Protein AF-A0A7X9KJF5-F1 (afdb_monomer_lite)

Secondary structure (DSSP, 8-state):
-----TT-S--PPPS-TTTS--TTSHHHHH-HHHHHHHHHHS-SEEEE-BTB-EEEE-SHHHHHHH-

Foldseek 3Di:
DDDPDPPPDPDPDDPDCQEANDCPHVVCVVCVPVSLVVCVVPPQWRFHPSSHTDTDGSDPVVVVVPD

Structure (mmCIF, N/CA/C/O backbone):
data_AF-A0A7X9KJF5-F1
#
_entry.id   AF-A0A7X9KJF5-F1
#
loop_
_atom_site.group_PDB
_atom_site.id
_atom_site.type_symbol
_atom_site.label_atom_id
_atom_site.label_alt_id
_atom_site.label_comp_id
_atom_site.label_asym_id
_atom_site.label_entity_id
_atom_site.label_seq_id
_atom_site.pdbx_PDB_ins_code
_atom_site.Cartn_x
_atom_site.Cartn_y
_atom_site.Cartn_z
_atom_site.occupancy
_atom_site.B_iso_or_equiv
_atom_site.auth_seq_id
_atom_site.auth_comp_id
_atom_site.auth_asym_id
_atom_site.auth_atom_id
_atom_site.pdbx_PDB_model_num
ATOM 1 N N . MET A 1 1 ? 30.688 19.960 -10.823 1.00 40.12 1 MET A N 1
ATOM 2 C CA . MET A 1 1 ? 29.344 20.073 -10.230 1.00 40.12 1 MET A CA 1
ATOM 3 C C . MET A 1 1 ? 28.584 18.840 -10.666 1.00 40.12 1 MET A C 1
ATOM 5 O O . MET A 1 1 ? 28.079 18.813 -11.775 1.00 40.12 1 MET A O 1
ATOM 9 N N . THR A 1 2 ? 28.657 17.767 -9.885 1.00 44.88 2 THR A N 1
ATOM 10 C CA . THR A 1 2 ? 27.978 16.515 -10.232 1.00 44.88 2 THR A CA 1
ATOM 11 C C . THR A 1 2 ? 26.593 16.594 -9.615 1.00 44.88 2 THR A C 1
ATOM 13 O O . THR A 1 2 ? 26.458 16.527 -8.393 1.00 44.88 2 THR A O 1
ATOM 16 N N . GLU A 1 3 ? 25.582 16.840 -10.441 1.00 49.25 3 GLU A N 1
ATOM 17 C CA . GLU A 1 3 ? 24.18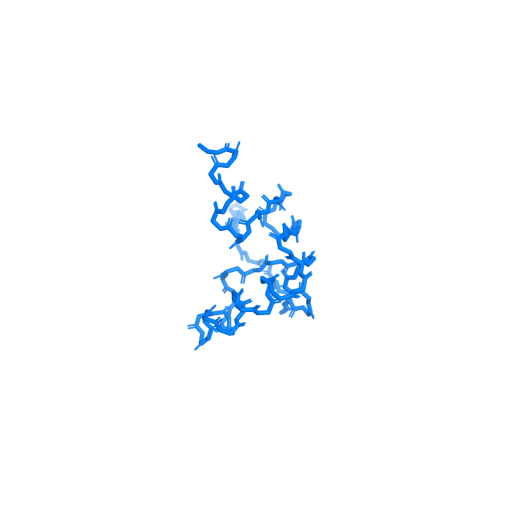9 16.769 -10.015 1.00 49.25 3 GLU A CA 1
ATOM 18 C C . GLU A 1 3 ? 23.897 15.328 -9.597 1.00 49.25 3 GLU A C 1
ATOM 20 O O . GLU A 1 3 ? 23.869 14.414 -10.417 1.00 49.25 3 GLU A O 1
ATOM 25 N N . ARG A 1 4 ? 23.716 15.102 -8.293 1.00 50.56 4 ARG A N 1
ATOM 26 C CA . ARG A 1 4 ? 23.071 13.880 -7.818 1.00 50.56 4 ARG A CA 1
ATOM 27 C C . ARG A 1 4 ? 21.588 14.018 -8.125 1.00 50.56 4 ARG A C 1
ATOM 29 O O . ARG A 1 4 ? 20.868 14.671 -7.374 1.00 50.56 4 ARG A O 1
ATOM 36 N N . THR A 1 5 ? 21.128 13.409 -9.210 1.00 53.88 5 THR A N 1
ATOM 37 C CA . THR A 1 5 ? 19.699 13.157 -9.398 1.00 53.88 5 THR A CA 1
ATOM 38 C C . THR A 1 5 ? 19.230 12.286 -8.231 1.00 53.88 5 THR A C 1
ATOM 40 O O . THR A 1 5 ? 19.830 11.250 -7.934 1.00 53.88 5 THR A O 1
ATOM 43 N N . ALA A 1 6 ? 18.195 12.720 -7.514 1.00 46.47 6 ALA A N 1
ATOM 44 C CA . ALA A 1 6 ? 17.557 11.910 -6.485 1.00 46.47 6 ALA A CA 1
ATOM 45 C C . ALA A 1 6 ? 16.948 10.663 -7.153 1.00 46.47 6 ALA A C 1
ATOM 47 O O . ALA A 1 6 ? 15.869 10.738 -7.728 1.00 46.47 6 ALA A O 1
ATOM 48 N N . GLY A 1 7 ? 17.668 9.538 -7.151 1.00 50.28 7 GLY A N 1
ATOM 49 C CA . GLY A 1 7 ? 17.179 8.304 -7.774 1.00 50.28 7 GLY A CA 1
ATOM 50 C C . GLY A 1 7 ? 18.201 7.188 -7.990 1.00 50.28 7 GLY A C 1
ATOM 51 O O . GLY A 1 7 ? 17.786 6.046 -8.122 1.00 50.28 7 GLY A O 1
ATOM 52 N N . ASP A 1 8 ? 19.506 7.468 -7.972 1.00 52.66 8 ASP A N 1
ATOM 53 C CA . ASP A 1 8 ? 20.527 6.488 -8.398 1.00 52.66 8 ASP A CA 1
ATOM 54 C C . ASP A 1 8 ? 21.115 5.619 -7.266 1.00 52.66 8 ASP A C 1
ATOM 56 O O . ASP A 1 8 ? 22.253 5.160 -7.328 1.00 52.66 8 ASP A O 1
ATOM 60 N N . PHE A 1 9 ? 20.364 5.397 -6.184 1.00 57.28 9 PHE A N 1
ATOM 61 C CA . PHE A 1 9 ? 20.743 4.354 -5.229 1.00 57.28 9 PHE A CA 1
ATOM 62 C C . PHE A 1 9 ? 20.090 3.040 -5.648 1.00 57.28 9 PHE A C 1
ATOM 64 O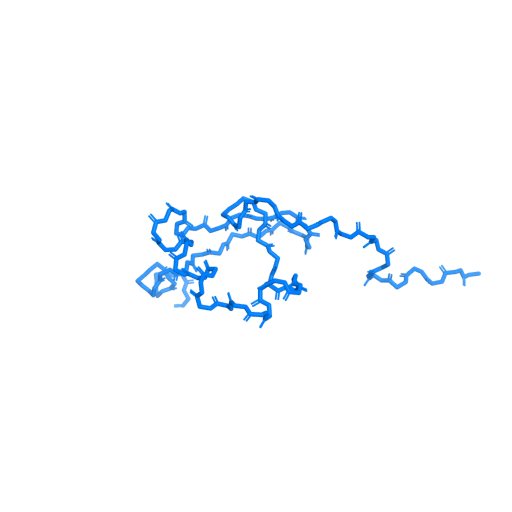 O . PHE A 1 9 ? 18.873 3.033 -5.844 1.00 57.28 9 PHE A O 1
ATOM 71 N N . PRO A 1 10 ? 20.835 1.925 -5.747 1.00 71.06 10 PRO A N 1
ATOM 72 C CA . PRO A 1 10 ? 20.227 0.617 -5.925 1.00 71.06 10 PRO A CA 1
ATOM 73 C C . PRO A 1 10 ? 19.424 0.287 -4.662 1.00 71.06 10 PRO A C 1
ATOM 75 O O . PRO A 1 10 ? 19.956 -0.139 -3.640 1.00 71.06 10 PRO A O 1
ATOM 78 N N . ILE A 1 11 ? 18.127 0.565 -4.725 1.00 77.94 11 ILE A N 1
ATOM 79 C CA . ILE A 1 11 ? 17.144 0.228 -3.705 1.00 77.94 11 ILE A CA 1
ATOM 80 C C . ILE A 1 11 ? 16.970 -1.295 -3.752 1.00 77.94 11 ILE A C 1
ATOM 82 O O . ILE A 1 11 ? 16.465 -1.832 -4.737 1.00 77.94 11 ILE A O 1
ATOM 86 N N . SER A 1 12 ? 17.420 -2.000 -2.711 1.00 88.56 12 SER A N 1
ATOM 87 C CA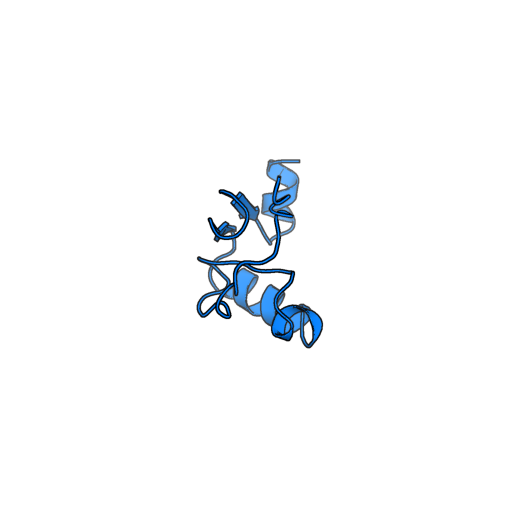 . SER A 1 12 ? 17.235 -3.453 -2.611 1.00 88.56 12 SER A CA 1
ATOM 88 C C . SER A 1 12 ? 15.748 -3.815 -2.650 1.00 88.56 12 SER A C 1
ATOM 90 O O . SER A 1 12 ? 14.953 -3.064 -2.076 1.00 88.56 12 SER A O 1
ATOM 92 N N . PRO A 1 13 ? 15.362 -4.956 -3.251 1.00 90.88 13 PRO A N 1
ATOM 93 C CA . PRO A 1 13 ? 13.970 -5.389 -3.269 1.00 90.88 13 PRO A CA 1
ATOM 94 C C . PRO A 1 13 ? 13.403 -5.474 -1.851 1.00 90.88 13 PRO A C 1
ATOM 96 O O . PRO A 1 13 ? 14.068 -5.983 -0.944 1.00 90.88 13 PRO A O 1
ATOM 99 N N . THR A 1 14 ? 12.169 -5.009 -1.661 1.00 92.88 14 THR A N 1
ATOM 100 C CA . THR A 1 14 ? 11.498 -5.158 -0.365 1.00 92.88 14 THR A CA 1
ATOM 101 C C . THR A 1 14 ? 11.290 -6.630 -0.004 1.00 92.88 14 THR A C 1
ATOM 103 O O . THR A 1 14 ? 11.039 -7.480 -0.864 1.00 92.88 14 THR A O 1
ATOM 106 N N . THR A 1 15 ? 11.428 -6.952 1.275 1.00 92.31 15 THR A N 1
ATOM 107 C CA . THR A 1 15 ? 11.220 -8.313 1.797 1.00 92.31 15 THR A CA 1
ATOM 108 C C . THR A 1 15 ? 9.992 -8.410 2.699 1.00 92.31 15 THR A C 1
ATOM 110 O O . THR A 1 15 ? 9.560 -9.517 3.000 1.00 92.31 15 THR A O 1
ATOM 113 N N . ASP A 1 16 ? 9.415 -7.268 3.082 1.00 93.81 16 ASP A N 1
ATOM 114 C CA . ASP A 1 16 ? 8.213 -7.142 3.905 1.00 93.81 16 ASP A CA 1
ATOM 115 C C . ASP A 1 16 ? 7.449 -5.903 3.419 1.00 93.81 16 ASP A C 1
ATOM 117 O O . ASP A 1 16 ? 7.834 -4.764 3.699 1.00 93.81 16 ASP A O 1
ATOM 121 N N . TRP A 1 17 ? 6.366 -6.118 2.672 1.00 94.81 17 TRP A N 1
ATOM 122 C CA . TRP A 1 17 ? 5.564 -5.026 2.122 1.00 94.81 17 TRP A CA 1
ATOM 123 C C . TRP A 1 17 ? 4.943 -4.143 3.212 1.00 94.81 17 TRP A C 1
ATOM 125 O O . TRP A 1 17 ? 4.728 -2.955 2.975 1.00 94.81 17 TRP A O 1
ATOM 135 N N . GLY A 1 18 ? 4.671 -4.693 4.401 1.00 95.88 18 GLY A N 1
ATOM 136 C CA . GLY A 1 18 ? 4.053 -3.974 5.516 1.00 95.88 18 GLY A CA 1
ATOM 137 C C . GLY A 1 18 ? 5.021 -3.073 6.283 1.00 95.88 18 GLY A C 1
ATOM 138 O O . GLY A 1 18 ? 4.586 -2.111 6.914 1.00 95.88 18 GLY A O 1
ATOM 139 N N . ARG A 1 19 ? 6.328 -3.351 6.232 1.00 94.75 19 ARG A N 1
ATOM 140 C CA . ARG A 1 19 ? 7.367 -2.566 6.934 1.00 94.75 19 ARG A CA 1
ATOM 141 C C . ARG A 1 19 ? 8.326 -1.817 6.020 1.00 94.75 19 ARG A C 1
ATOM 143 O O . ARG A 1 19 ? 9.140 -1.035 6.510 1.00 94.75 19 ARG A O 1
ATOM 150 N N . ASP A 1 20 ? 8.249 -2.069 4.720 1.00 94.69 20 ASP A N 1
ATOM 151 C CA . ASP A 1 20 ? 9.131 -1.469 3.731 1.00 94.69 20 ASP A CA 1
ATOM 152 C C . ASP A 1 20 ? 8.453 -1.410 2.350 1.00 94.69 20 ASP A C 1
ATOM 154 O O . ASP A 1 20 ? 8.961 -1.926 1.349 1.00 94.69 20 ASP A O 1
ATOM 158 N N . LEU A 1 21 ? 7.256 -0.816 2.305 1.00 93.62 21 LEU A N 1
ATOM 159 C CA . LEU A 1 21 ? 6.464 -0.650 1.083 1.00 93.62 21 LEU A CA 1
ATOM 160 C C . LEU A 1 21 ? 7.275 0.045 -0.028 1.00 93.62 21 LEU A C 1
ATOM 162 O O . LEU A 1 21 ? 7.828 1.129 0.187 1.00 93.62 21 LEU A O 1
ATOM 166 N N . ASP A 1 22 ? 7.268 -0.536 -1.233 1.00 93.12 22 ASP A N 1
ATOM 167 C CA . ASP A 1 22 ? 7.808 0.088 -2.446 1.00 93.12 22 ASP A CA 1
ATOM 168 C C . ASP A 1 22 ? 6.898 -0.147 -3.659 1.00 93.12 22 ASP A C 1
ATOM 170 O O . ASP A 1 22 ? 7.044 -1.113 -4.403 1.00 93.12 22 ASP A O 1
ATOM 174 N N . ILE A 1 23 ? 5.969 0.777 -3.903 1.00 91.69 23 ILE A N 1
ATOM 175 C CA . ILE A 1 23 ? 5.076 0.733 -5.075 1.00 91.69 23 ILE A CA 1
ATOM 176 C C . ILE A 1 23 ? 5.815 0.882 -6.420 1.00 91.69 23 ILE A C 1
ATOM 178 O O . ILE A 1 23 ? 5.196 0.786 -7.476 1.00 91.69 23 ILE A O 1
ATOM 182 N N . LEU A 1 24 ? 7.124 1.161 -6.398 1.00 91.38 24 LEU A N 1
ATOM 183 C CA . LEU A 1 24 ? 7.968 1.234 -7.592 1.00 91.38 24 LEU A CA 1
ATOM 184 C C . LEU A 1 24 ? 8.800 -0.044 -7.807 1.00 91.38 24 LEU A C 1
ATOM 186 O O . LEU A 1 24 ? 9.530 -0.126 -8.794 1.00 91.38 24 LEU A O 1
ATOM 190 N N . ASP A 1 25 ? 8.703 -1.039 -6.920 1.00 92.19 25 ASP A N 1
ATOM 191 C CA . ASP A 1 25 ? 9.355 -2.338 -7.102 1.00 92.19 25 ASP A CA 1
ATOM 192 C C . ASP A 1 25 ? 8.758 -3.055 -8.335 1.00 92.19 25 ASP A C 1
ATOM 194 O O . ASP A 1 25 ? 7.532 -3.132 -8.468 1.00 92.19 25 ASP A O 1
ATOM 198 N N . PRO A 1 26 ? 9.573 -3.623 -9.244 1.00 93.19 26 PRO A N 1
ATOM 199 C CA . PRO A 1 26 ? 9.061 -4.334 -10.418 1.00 93.19 26 PRO A CA 1
ATOM 200 C C . PRO A 1 26 ? 8.074 -5.465 -10.088 1.00 93.19 26 PRO A C 1
ATOM 202 O O . PRO A 1 26 ? 7.186 -5.754 -10.888 1.00 93.19 26 PRO A O 1
ATOM 205 N N . ARG A 1 27 ? 8.189 -6.089 -8.906 1.00 94.69 27 ARG A N 1
ATOM 206 C CA . ARG A 1 27 ? 7.255 -7.126 -8.437 1.00 94.69 27 ARG A CA 1
ATOM 207 C C . ARG A 1 27 ? 5.892 -6.547 -8.068 1.00 94.69 27 ARG A C 1
ATOM 209 O O . ARG A 1 27 ? 4.890 -7.216 -8.294 1.00 94.69 27 ARG A O 1
ATOM 216 N N . TYR A 1 28 ? 5.842 -5.307 -7.575 1.00 94.88 28 TYR A N 1
ATOM 217 C CA . TYR A 1 28 ? 4.578 -4.602 -7.363 1.00 94.88 28 TYR A CA 1
ATOM 218 C C . TYR A 1 28 ? 3.883 -4.320 -8.700 1.00 94.88 28 TYR A C 1
ATOM 220 O O . TYR A 1 28 ? 2.684 -4.535 -8.823 1.00 94.88 28 TYR A O 1
ATOM 228 N N . VAL A 1 29 ? 4.630 -3.890 -9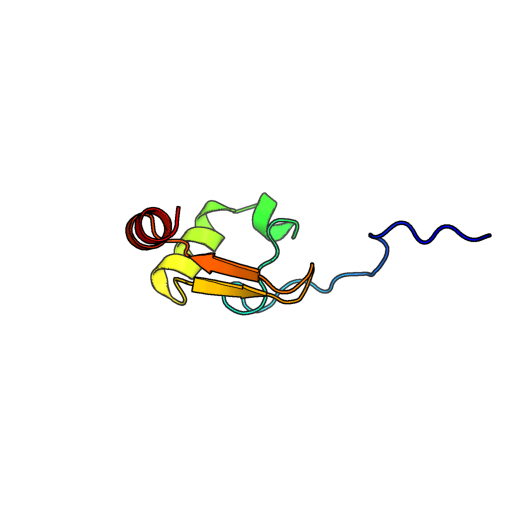.724 1.00 93.75 29 VAL A N 1
ATOM 229 C CA . VAL A 1 29 ? 4.067 -3.649 -11.068 1.00 93.75 29 VAL A CA 1
ATOM 230 C C . VAL A 1 29 ? 3.540 -4.944 -11.695 1.00 93.75 29 VAL A C 1
ATOM 232 O O . VAL A 1 29 ? 2.516 -4.923 -12.376 1.00 93.75 29 VAL A O 1
ATOM 235 N N . ALA A 1 30 ? 4.223 -6.067 -11.460 1.00 97.25 30 ALA A N 1
ATOM 236 C CA . ALA A 1 30 ? 3.830 -7.371 -11.985 1.00 97.25 30 ALA A CA 1
ATOM 237 C C . ALA A 1 30 ? 2.552 -7.934 -11.335 1.00 97.25 30 ALA A C 1
ATOM 239 O O . ALA A 1 30 ? 1.754 -8.557 -12.034 1.00 97.25 30 ALA A O 1
ATOM 240 N N . ASP A 1 31 ? 2.349 -7.721 -10.030 1.00 97.75 31 ASP A N 1
ATOM 241 C CA . ASP A 1 31 ? 1.158 -8.183 -9.304 1.00 97.75 31 ASP A CA 1
ATOM 242 C C . ASP A 1 31 ? 0.741 -7.213 -8.179 1.00 97.75 31 ASP A C 1
ATOM 244 O O . ASP A 1 31 ? 0.933 -7.487 -6.988 1.00 97.75 31 ASP A O 1
ATOM 248 N N . PRO A 1 32 ? 0.128 -6.066 -8.521 1.00 96.81 32 PRO A N 1
ATOM 249 C CA . PRO A 1 32 ? -0.283 -5.097 -7.510 1.00 96.81 32 PRO A CA 1
ATOM 250 C C . PRO A 1 32 ? -1.432 -5.634 -6.648 1.00 96.81 32 PRO A C 1
ATOM 252 O O . PRO A 1 32 ? -1.523 -5.321 -5.462 1.00 96.81 32 PRO A O 1
ATOM 255 N N . PHE A 1 33 ? -2.317 -6.462 -7.213 1.00 97.06 33 PHE A N 1
ATOM 256 C CA . PHE A 1 33 ? -3.457 -7.021 -6.484 1.00 97.06 33 PHE A CA 1
ATOM 257 C C . PHE A 1 33 ? -3.013 -7.998 -5.395 1.00 97.06 33 PHE A C 1
ATOM 259 O O . PHE A 1 33 ? -3.554 -7.949 -4.288 1.00 97.06 33 PHE A O 1
ATOM 266 N N . GLY A 1 34 ? -2.028 -8.853 -5.685 1.00 96.75 34 GLY A N 1
ATOM 267 C CA . GLY A 1 34 ? -1.434 -9.763 -4.712 1.00 96.75 34 GLY A CA 1
ATOM 268 C C . GLY A 1 34 ? -0.793 -9.023 -3.542 1.00 96.75 34 GLY A C 1
ATOM 269 O O . GLY A 1 34 ? -1.093 -9.353 -2.394 1.00 96.75 34 GLY A O 1
ATOM 270 N N . VAL A 1 35 ? -0.010 -7.975 -3.823 1.00 96.62 35 VAL A N 1
ATOM 271 C CA . VAL A 1 35 ? 0.612 -7.137 -2.783 1.00 96.62 35 VAL A CA 1
ATOM 272 C C . VAL A 1 35 ? -0.445 -6.455 -1.913 1.00 96.62 35 VAL A C 1
ATOM 274 O O . VAL A 1 35 ? -0.377 -6.515 -0.686 1.00 96.62 35 VAL A O 1
ATOM 277 N N . TRP A 1 36 ? -1.472 -5.848 -2.517 1.00 95.88 36 TRP A N 1
ATOM 278 C CA . TRP A 1 36 ? -2.529 -5.204 -1.734 1.00 95.88 36 TRP A CA 1
ATOM 279 C C . TRP A 1 36 ? -3.338 -6.186 -0.892 1.00 95.88 36 TRP A C 1
ATOM 281 O O . TRP A 1 36 ? -3.755 -5.837 0.211 1.00 95.88 36 TRP A O 1
ATOM 291 N N . ARG A 1 37 ? -3.568 -7.404 -1.387 1.00 96.25 37 ARG A N 1
ATOM 292 C CA . ARG A 1 37 ? -4.223 -8.461 -0.612 1.00 96.25 37 ARG A CA 1
ATOM 293 C C . ARG A 1 37 ? -3.377 -8.860 0.599 1.00 96.25 37 ARG A C 1
ATOM 295 O O . ARG A 1 37 ? -3.909 -8.882 1.700 1.00 96.25 37 ARG A O 1
ATOM 302 N N . GLU A 1 38 ? -2.077 -9.097 0.415 1.00 94.62 38 GLU A N 1
ATOM 303 C CA . GLU A 1 38 ? -1.150 -9.417 1.512 1.00 94.62 38 GLU A CA 1
ATOM 304 C C . GLU A 1 38 ? -1.173 -8.349 2.616 1.00 94.62 38 GLU A C 1
ATOM 306 O O . GLU A 1 38 ? -1.279 -8.669 3.800 1.00 94.62 38 GLU A O 1
ATOM 311 N N . LEU A 1 39 ? -1.137 -7.072 2.228 1.00 96.12 39 LEU A N 1
ATOM 312 C CA . LEU A 1 39 ? -1.170 -5.957 3.172 1.00 96.12 39 LEU A CA 1
ATOM 313 C C . LEU A 1 39 ? -2.477 -5.902 3.969 1.00 96.12 39 LEU A C 1
ATOM 315 O O . LEU A 1 39 ? -2.434 -5.751 5.188 1.00 96.12 39 LEU A O 1
ATOM 319 N N . ARG A 1 40 ? -3.633 -6.059 3.310 1.00 95.69 40 ARG A N 1
ATOM 320 C CA . ARG A 1 40 ? -4.937 -6.035 3.995 1.00 95.69 40 ARG A CA 1
ATOM 321 C C . ARG A 1 40 ? -5.154 -7.241 4.909 1.00 95.69 40 ARG A C 1
ATOM 323 O O . ARG A 1 40 ? -5.771 -7.081 5.957 1.00 95.69 40 ARG A O 1
ATOM 330 N N . ASP A 1 41 ? -4.626 -8.408 4.541 1.00 94.25 41 ASP A N 1
ATOM 331 C CA . ASP A 1 41 ? -4.734 -9.631 5.347 1.00 94.25 41 ASP A CA 1
ATOM 332 C C . ASP A 1 41 ? -3.789 -9.613 6.570 1.00 94.25 41 ASP A C 1
ATOM 334 O O . ASP A 1 41 ? -4.054 -10.292 7.563 1.00 94.25 41 ASP A O 1
ATOM 338 N N . GLY A 1 42 ? -2.684 -8.857 6.509 1.00 92.06 42 GLY A N 1
ATOM 339 C CA . GLY A 1 42 ? -1.636 -8.844 7.535 1.00 92.06 42 GLY A CA 1
ATOM 340 C C . GLY A 1 42 ? -1.472 -7.515 8.277 1.00 92.06 42 GLY A C 1
ATOM 341 O O . GLY A 1 42 ? -1.806 -7.402 9.456 1.00 92.06 42 GLY A O 1
ATOM 342 N N . CYS A 1 43 ? -0.879 -6.519 7.612 1.00 91.31 43 CYS A N 1
ATOM 343 C CA . CYS A 1 43 ? -0.510 -5.226 8.193 1.00 91.31 43 CYS A CA 1
ATOM 344 C C . CYS A 1 43 ? -1.246 -4.090 7.456 1.00 91.31 43 CYS A C 1
ATOM 346 O 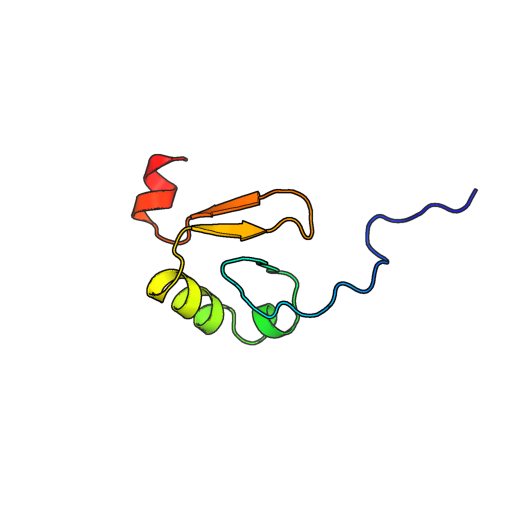O . CYS A 1 43 ? -0.713 -3.543 6.486 1.00 91.31 43 CYS A O 1
ATOM 348 N N . PRO A 1 44 ? -2.462 -3.711 7.896 1.00 94.00 44 PRO A N 1
ATOM 349 C CA . PRO A 1 44 ? -3.324 -2.801 7.140 1.00 94.00 44 PRO A CA 1
ATOM 350 C C . PRO A 1 44 ? -2.877 -1.331 7.173 1.00 94.00 44 PRO A C 1
ATOM 352 O O . PRO A 1 44 ? -3.489 -0.491 6.517 1.00 94.00 44 PRO A O 1
ATOM 355 N N . VAL A 1 45 ? -1.810 -1.014 7.911 1.00 96.06 45 VAL A N 1
ATOM 356 C CA .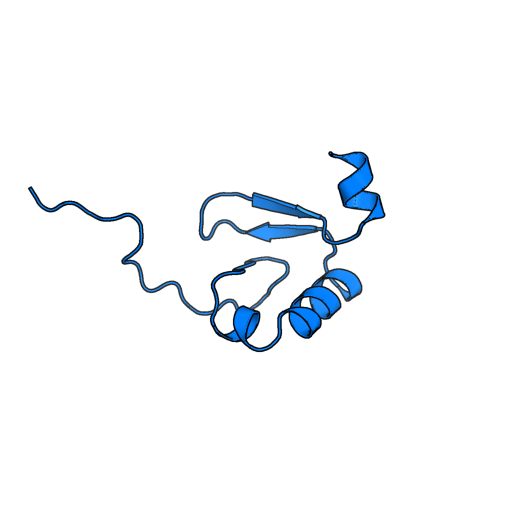 VAL A 1 45 ? -1.137 0.288 7.887 1.00 96.06 45 VAL A CA 1
ATOM 357 C C . VAL A 1 45 ? 0.341 0.039 7.625 1.00 96.06 45 VAL A C 1
ATOM 359 O O . VAL A 1 45 ? 1.111 -0.218 8.550 1.00 96.06 45 VAL A O 1
ATOM 362 N N . ALA A 1 46 ? 0.729 0.093 6.353 1.00 96.38 46 ALA A N 1
ATOM 363 C CA . ALA A 1 46 ? 2.111 -0.121 5.956 1.00 96.38 46 ALA A CA 1
ATOM 364 C C . ALA A 1 46 ? 2.992 1.046 6.422 1.00 96.38 46 ALA A C 1
ATOM 366 O O . ALA A 1 46 ? 2.587 2.208 6.360 1.00 96.38 46 ALA A O 1
ATOM 367 N N . PHE A 1 47 ? 4.212 0.741 6.843 1.00 95.31 47 PHE A N 1
ATOM 368 C CA . PHE A 1 47 ? 5.247 1.715 7.169 1.00 95.31 47 PHE A CA 1
ATOM 369 C C . PHE A 1 47 ? 6.414 1.574 6.182 1.00 95.31 47 PHE A C 1
ATOM 371 O O . PHE A 1 47 ? 6.702 0.475 5.721 1.00 95.31 47 PHE A O 1
ATOM 378 N N . SER A 1 48 ? 7.075 2.675 5.821 1.00 94.62 48 SER A N 1
ATOM 379 C CA . SER A 1 48 ? 8.301 2.658 5.015 1.00 94.62 48 SER A CA 1
ATOM 380 C C . SER A 1 48 ? 9.159 3.895 5.284 1.00 94.62 48 SER A C 1
ATOM 382 O O . SER A 1 48 ? 8.633 4.986 5.514 1.00 94.62 48 SER A O 1
ATOM 384 N N . GLU A 1 49 ? 10.485 3.736 5.224 1.00 93.56 49 GLU A N 1
ATOM 385 C CA . GLU A 1 49 ? 11.458 4.845 5.249 1.00 93.56 49 GLU A CA 1
ATOM 386 C C . GLU A 1 49 ? 12.206 5.011 3.912 1.00 93.56 49 GLU A C 1
ATOM 388 O O . GLU A 1 49 ? 12.973 5.960 3.727 1.00 93.56 49 GLU A O 1
ATOM 393 N N . ARG A 1 50 ? 11.973 4.102 2.955 1.00 89.69 50 ARG A N 1
ATOM 394 C CA . ARG A 1 50 ? 12.769 3.926 1.728 1.00 89.69 50 ARG A CA 1
ATOM 395 C C . ARG A 1 50 ? 12.803 5.149 0.819 1.00 89.69 50 ARG A C 1
ATOM 397 O O . ARG A 1 50 ? 13.792 5.384 0.127 1.00 89.69 50 ARG A O 1
ATOM 404 N N . ARG A 1 51 ? 11.713 5.914 0.790 1.00 85.38 51 ARG A N 1
ATOM 405 C CA . ARG A 1 51 ? 11.548 7.114 -0.049 1.00 85.38 51 ARG A CA 1
ATOM 406 C C . ARG A 1 51 ? 11.156 8.322 0.803 1.00 85.38 51 ARG A C 1
ATOM 408 O O . ARG A 1 51 ? 10.393 9.179 0.370 1.00 85.38 51 ARG A O 1
ATOM 415 N N . GLY A 1 52 ? 11.682 8.366 2.026 1.00 88.06 52 GLY A N 1
ATOM 416 C CA . GLY A 1 52 ? 11.145 9.180 3.109 1.00 88.06 52 GLY A CA 1
ATOM 417 C C . GLY A 1 52 ? 10.234 8.351 4.014 1.00 88.06 52 GLY A C 1
ATOM 418 O O . GLY A 1 52 ? 9.896 7.212 3.705 1.00 88.06 52 GLY A O 1
ATOM 419 N N . ARG A 1 53 ? 9.876 8.932 5.159 1.00 93.38 53 ARG A N 1
ATOM 420 C CA . ARG A 1 53 ? 9.077 8.297 6.213 1.00 93.38 53 ARG A CA 1
ATOM 421 C C . ARG A 1 53 ? 7.584 8.412 5.879 1.00 93.38 53 ARG A C 1
ATOM 423 O O . ARG A 1 53 ? 7.072 9.528 5.837 1.00 93.38 53 ARG A O 1
ATOM 430 N N . ALA A 1 54 ? 6.902 7.285 5.652 1.00 93.19 54 ALA A N 1
ATOM 431 C CA . ALA A 1 54 ? 5.488 7.233 5.263 1.00 93.19 54 ALA A CA 1
ATOM 432 C C . ALA A 1 54 ? 4.706 6.098 5.954 1.00 93.19 54 ALA A C 1
ATOM 434 O O . ALA A 1 54 ? 5.234 5.008 6.167 1.00 93.19 54 ALA A O 1
ATOM 435 N N . TRP A 1 55 ? 3.450 6.396 6.309 1.00 95.19 55 TRP A N 1
ATOM 436 C CA . TRP A 1 55 ? 2.470 5.490 6.914 1.00 95.19 55 TRP A CA 1
ATOM 437 C C . TRP A 1 55 ? 1.273 5.470 5.980 1.00 95.19 55 TRP A C 1
ATOM 439 O O . TRP A 1 55 ? 0.755 6.532 5.635 1.00 95.19 55 TRP A O 1
ATOM 449 N N . MET A 1 56 ? 0.850 4.285 5.558 1.00 95.12 56 MET A N 1
ATOM 450 C CA . MET A 1 56 ? -0.173 4.148 4.534 1.00 95.12 56 MET A CA 1
ATOM 451 C C . MET A 1 56 ? -1.220 3.115 4.952 1.00 95.12 56 MET A C 1
ATOM 453 O O . MET A 1 56 ? -0.975 1.911 4.837 1.00 95.12 56 MET A O 1
ATOM 457 N N . PRO A 1 57 ? -2.389 3.571 5.429 1.00 96.56 57 PRO A N 1
ATOM 458 C CA . PRO A 1 57 ? -3.557 2.717 5.569 1.00 96.56 57 PRO A CA 1
ATOM 459 C C . PRO A 1 57 ? -3.976 2.156 4.204 1.00 96.56 57 PRO A C 1
ATOM 461 O O . PRO A 1 57 ? -3.994 2.888 3.215 1.00 96.56 57 PRO A O 1
ATOM 464 N N . VAL A 1 58 ? -4.299 0.862 4.140 1.00 95.44 58 VAL A N 1
ATOM 465 C CA . VAL A 1 58 ? -4.651 0.165 2.883 1.00 95.44 58 VAL A CA 1
ATOM 466 C C . VAL A 1 58 ? -6.098 -0.327 2.823 1.00 95.44 58 VAL A C 1
ATOM 468 O O . VAL A 1 58 ? -6.543 -0.820 1.778 1.00 95.44 58 VAL A O 1
ATOM 471 N N . ASN A 1 59 ? -6.836 -0.186 3.924 1.00 96.00 59 ASN A N 1
ATOM 472 C CA . ASN A 1 59 ? -8.274 -0.412 3.968 1.00 96.00 59 ASN A CA 1
ATOM 473 C C . ASN A 1 59 ? -9.025 0.885 3.691 1.00 96.00 59 ASN A C 1
ATOM 475 O O . ASN A 1 59 ? -8.608 1.964 4.106 1.00 96.00 59 ASN A O 1
ATOM 479 N N . TYR A 1 60 ? -10.167 0.760 3.020 1.00 94.88 60 TYR A N 1
ATOM 480 C CA . TYR A 1 60 ? -10.998 1.912 2.693 1.00 94.88 60 TYR A CA 1
ATOM 481 C C . TYR A 1 60 ? -11.485 2.650 3.947 1.00 94.88 60 TYR A C 1
ATOM 483 O O . TYR A 1 60 ? -11.353 3.868 4.015 1.00 94.88 60 TYR A O 1
ATOM 491 N N . ASP A 1 61 ? -11.974 1.916 4.950 1.00 95.81 61 ASP A N 1
ATOM 492 C CA . ASP A 1 61 ? -12.490 2.499 6.194 1.00 95.81 61 ASP A CA 1
ATOM 493 C C . ASP A 1 61 ? -11.417 3.337 6.913 1.00 95.81 61 ASP A C 1
ATOM 495 O O . ASP A 1 61 ? -11.674 4.477 7.312 1.00 95.81 61 ASP A O 1
ATOM 499 N N . ASP A 1 62 ? -10.183 2.827 6.978 1.00 95.25 62 ASP A N 1
ATOM 500 C CA . ASP A 1 62 ? -9.056 3.532 7.596 1.00 95.25 62 ASP A CA 1
ATOM 501 C C . ASP A 1 62 ? -8.664 4.786 6.798 1.00 95.25 62 ASP A C 1
ATOM 503 O O . ASP A 1 62 ? -8.442 5.848 7.380 1.00 95.25 62 ASP A O 1
ATOM 507 N N . ILE A 1 63 ? -8.631 4.696 5.462 1.00 95.75 63 ILE A N 1
ATOM 508 C CA . ILE A 1 63 ? -8.365 5.844 4.579 1.00 95.75 63 ILE A CA 1
ATOM 509 C C . ILE A 1 63 ? -9.439 6.925 4.762 1.00 95.75 63 ILE A C 1
ATOM 511 O O . ILE A 1 63 ? -9.108 8.101 4.896 1.00 95.75 63 ILE A O 1
ATOM 515 N N . SER A 1 64 ? -10.716 6.538 4.818 1.00 97.12 64 SER A N 1
ATOM 516 C CA . SER A 1 64 ? -11.846 7.469 4.965 1.00 97.12 64 SER A CA 1
ATOM 517 C C . SER A 1 64 ? -11.871 8.208 6.305 1.00 97.12 64 SER A C 1
ATOM 519 O O . SER A 1 64 ? -12.531 9.233 6.440 1.00 97.12 64 SER A O 1
ATOM 521 N N . THR A 1 65 ? -11.143 7.701 7.301 1.00 96.38 65 THR A N 1
ATOM 522 C CA . THR A 1 65 ? -11.025 8.338 8.617 1.00 96.38 65 THR A CA 1
ATOM 523 C C . THR A 1 65 ? -9.962 9.445 8.627 1.00 96.38 65 THR A C 1
ATOM 525 O O . THR A 1 65 ? -10.003 10.323 9.489 1.00 96.38 65 THR A O 1
ATOM 528 N N . VAL A 1 66 ? -9.004 9.419 7.691 1.00 92.94 66 VAL A N 1
ATOM 529 C CA . VAL A 1 66 ? -7.854 10.342 7.666 1.00 92.94 66 VAL A CA 1
ATOM 530 C C . VAL A 1 66 ? -7.875 11.361 6.521 1.00 92.94 66 VAL A C 1
ATOM 532 O O . VAL A 1 66 ? -7.103 12.319 6.582 1.00 92.94 66 VAL A O 1
ATOM 535 N N . ALA A 1 67 ? -8.705 11.159 5.493 1.00 85.06 67 ALA A N 1
ATOM 536 C CA . ALA A 1 67 ? -8.748 11.955 4.261 1.00 85.06 67 ALA A CA 1
ATOM 537 C C . ALA A 1 67 ? -10.091 12.665 4.046 1.00 85.06 67 ALA A C 1
ATOM 539 O O . ALA A 1 67 ? -11.138 12.080 4.399 1.00 85.06 67 ALA A O 1
#

Sequence (67 aa):
MTERTAGDFPISPTTDWGRDLDILDPRYVADPFGVWRELRDGCPVAFSERRGRAWMPVNYDDISTVA

pLDDT: mean 87.48, std 15.64, range [40.12, 97.75]

Radius of gyration: 13.9 Å; chains: 1; bounding box: 42×30×21 Å